Protein AF-A0A9W7MF02-F1 (afdb_monomer_lite)

Foldseek 3Di:
DDDDDPCPVVVVDDPVNDDDPDDPDDPDDPVNVDDDDDDDDDDDDDDDDDPDPDDDDDDDPPDPPPPDDPVVVVVVVVVVVVVVD

Radius of gyration: 33.89 Å; chains: 1; bounding box: 73×44×71 Å

Sequence (85 aa):
MTPVQPGSLLQLVTTEYLPPAEAPNPYLTEADVVEPPLPPVAAKTPTSTLSGTASAPRSPNGQPKVTTSVIAPLMAVLLAVYLLF

Organism: Hibiscus trionum (NCBI:txid183268)

Secondary structure (DSSP, 8-state):
-PPPPTTTTGGG--GGGSPPSSPPPPS--HHHH-PPPPPP-PPPP--------PPPP------------SHHHHHHHHHHHHHH-

Structure (mmCIF, N/CA/C/O backbone):
data_AF-A0A9W7MF02-F1
#
_entry.id   AF-A0A9W7MF02-F1
#
loop_
_atom_site.group_PDB
_atom_site.id
_atom_site.type_symbol
_atom_site.label_atom_id
_atom_site.label_alt_id
_atom_site.label_comp_id
_atom_site.label_asym_id
_atom_site.label_entity_id
_atom_site.label_seq_id
_atom_site.pdbx_PDB_ins_code
_atom_site.Cartn_x
_atom_site.Cartn_y
_atom_site.Cartn_z
_atom_site.occupancy
_atom_site.B_iso_or_equiv
_atom_site.auth_seq_id
_atom_site.auth_comp_id
_atom_site.auth_asym_id
_atom_site.auth_atom_id
_atom_site.pdbx_PDB_model_num
ATOM 1 N N . MET A 1 1 ? -23.298 -0.437 31.150 1.00 78.38 1 MET A N 1
ATOM 2 C CA . MET A 1 1 ? -23.067 -0.737 29.722 1.00 78.38 1 MET A CA 1
ATOM 3 C C . MET A 1 1 ? -21.982 -1.788 29.631 1.00 78.38 1 MET A C 1
ATOM 5 O O . MET A 1 1 ? -20.987 -1.653 30.330 1.00 78.38 1 MET A O 1
ATOM 9 N N . THR A 1 2 ? -22.192 -2.844 28.853 1.00 85.44 2 THR A N 1
ATOM 10 C CA . THR A 1 2 ? -21.168 -3.868 28.610 1.00 85.44 2 THR A CA 1
ATOM 11 C C . THR A 1 2 ? -20.264 -3.427 27.461 1.00 85.44 2 THR A C 1
ATOM 13 O O . THR A 1 2 ? -20.784 -2.957 26.447 1.00 85.44 2 THR A O 1
ATOM 16 N N . PRO A 1 3 ? -18.933 -3.549 27.595 1.00 86.94 3 PRO A N 1
ATOM 17 C CA . PRO A 1 3 ? -18.015 -3.202 26.524 1.00 86.94 3 PRO A CA 1
ATOM 18 C C . PRO A 1 3 ? -18.210 -4.133 25.327 1.00 86.94 3 PRO A C 1
ATOM 20 O O . PRO A 1 3 ? -18.444 -5.336 25.466 1.00 86.94 3 PRO A O 1
ATOM 23 N N . VAL A 1 4 ? -18.116 -3.544 24.143 1.00 87.94 4 VAL A N 1
ATOM 24 C CA . VAL A 1 4 ? -18.214 -4.252 22.871 1.00 87.94 4 VAL A CA 1
ATOM 25 C C . VAL A 1 4 ? -16.922 -5.044 22.643 1.00 87.94 4 VAL A C 1
ATOM 27 O O . VAL A 1 4 ? -15.828 -4.539 22.896 1.00 87.94 4 VAL A O 1
ATOM 30 N N . GLN A 1 5 ? -17.043 -6.298 22.196 1.00 93.38 5 GLN A N 1
ATOM 31 C CA . GLN A 1 5 ? -15.882 -7.154 21.939 1.00 93.38 5 GLN A CA 1
ATOM 32 C C . GLN A 1 5 ? -15.070 -6.620 20.747 1.00 93.38 5 GLN A C 1
ATOM 34 O O . GLN A 1 5 ? -15.674 -6.181 19.759 1.00 93.38 5 GLN A O 1
ATOM 39 N N . PRO A 1 6 ? -13.727 -6.676 20.785 1.00 92.44 6 PRO A N 1
ATOM 40 C CA . PRO A 1 6 ? -12.898 -6.311 19.640 1.00 92.44 6 PRO A CA 1
ATOM 41 C C . PRO A 1 6 ? -13.336 -7.051 18.369 1.00 92.44 6 PRO A C 1
ATOM 43 O O . PRO A 1 6 ? -13.620 -8.245 18.404 1.00 92.44 6 PRO A O 1
ATOM 46 N N . GLY A 1 7 ? -13.426 -6.340 17.245 1.00 90.50 7 GLY A N 1
ATOM 47 C CA . GLY A 1 7 ? -13.778 -6.932 15.948 1.00 90.50 7 GLY A CA 1
ATOM 48 C C . GLY A 1 7 ? -15.263 -7.253 15.731 1.00 90.50 7 GLY A C 1
ATOM 49 O O . GLY A 1 7 ? -15.640 -7.571 14.609 1.00 90.50 7 GLY A O 1
ATOM 50 N N . SER A 1 8 ? -16.135 -7.106 16.731 1.00 92.38 8 SER A N 1
ATOM 51 C CA . SER A 1 8 ? -17.587 -7.326 16.562 1.00 92.38 8 SER A CA 1
ATOM 52 C C . SER A 1 8 ? -18.237 -6.407 15.517 1.00 92.38 8 SER A C 1
ATOM 54 O O . SER A 1 8 ? -19.194 -6.803 14.862 1.00 92.38 8 SER A O 1
ATOM 56 N N . LEU A 1 9 ? -17.680 -5.215 15.282 1.00 88.75 9 LEU A N 1
ATOM 57 C CA . LEU A 1 9 ? -18.131 -4.336 14.198 1.00 88.75 9 LEU A CA 1
ATOM 58 C C . LEU A 1 9 ? -17.817 -4.891 12.802 1.00 88.75 9 LEU A C 1
ATOM 60 O O . LEU A 1 9 ? -18.575 -4.637 11.872 1.00 88.75 9 LEU A O 1
ATOM 64 N N . LEU A 1 10 ? -16.748 -5.678 12.646 1.00 90.31 10 LEU A N 1
ATOM 65 C CA . LEU A 1 10 ? -16.403 -6.288 11.357 1.00 90.31 10 LEU A CA 1
ATOM 66 C C . LEU A 1 10 ? -17.430 -7.343 10.931 1.00 90.31 10 LEU A C 1
ATOM 68 O O . LEU A 1 10 ? -17.613 -7.562 9.742 1.00 90.31 10 LEU A O 1
ATOM 72 N N . GLN A 1 11 ? -18.142 -7.952 11.885 1.00 89.38 11 GLN A N 1
ATOM 73 C CA . GLN A 1 11 ? -19.207 -8.922 11.602 1.00 89.38 11 GLN A CA 1
ATOM 74 C C . GLN A 1 11 ? -20.448 -8.277 10.966 1.00 89.38 11 GLN A C 1
ATOM 76 O O . GLN A 1 11 ? -21.265 -8.980 10.381 1.00 89.38 11 GLN A O 1
ATOM 81 N N . LEU A 1 12 ? -20.596 -6.953 11.081 1.00 91.62 12 LEU A N 1
ATOM 82 C CA . LEU A 1 12 ? -21.696 -6.192 10.483 1.00 91.62 12 LEU A CA 1
ATOM 83 C C . LEU A 1 12 ? -21.373 -5.705 9.060 1.00 91.62 12 LEU A C 1
ATOM 85 O O . LEU A 1 12 ? -22.263 -5.203 8.376 1.00 91.62 12 LEU A O 1
ATOM 89 N N . VAL A 1 13 ? -20.117 -5.821 8.614 1.00 92.19 13 VAL A N 1
ATOM 90 C CA . VAL A 1 13 ? -19.685 -5.388 7.279 1.00 92.19 13 VAL A CA 1
ATOM 91 C C . VAL A 1 13 ? -20.152 -6.418 6.252 1.00 92.19 13 VAL A C 1
ATOM 93 O O . VAL A 1 13 ? -19.753 -7.580 6.302 1.00 92.19 13 VAL A O 1
ATOM 96 N N . THR A 1 14 ? -21.011 -6.005 5.319 1.00 92.94 14 THR A N 1
ATOM 97 C CA . THR A 1 14 ? -21.446 -6.862 4.207 1.00 92.94 14 THR A CA 1
ATOM 98 C C . THR A 1 14 ? -20.400 -6.879 3.090 1.00 92.94 14 THR A C 1
ATOM 100 O O . THR A 1 14 ? -19.526 -6.015 3.028 1.00 92.94 14 THR A O 1
ATOM 103 N N . THR A 1 15 ? -20.491 -7.856 2.185 1.00 89.06 15 THR A N 1
ATOM 104 C CA . THR A 1 15 ? -19.550 -8.030 1.062 1.00 89.06 15 THR A CA 1
ATOM 105 C C . THR A 1 15 ? -19.414 -6.788 0.185 1.00 89.06 15 THR A C 1
ATOM 107 O O . THR A 1 15 ? -18.318 -6.498 -0.274 1.00 89.06 15 THR A O 1
ATOM 110 N N . GLU A 1 16 ? -20.494 -6.021 0.023 1.00 90.50 16 GLU A N 1
ATOM 111 C CA . GLU A 1 16 ? -20.526 -4.780 -0.765 1.00 90.50 16 GLU A CA 1
ATOM 112 C C . GLU A 1 16 ? -19.647 -3.658 -0.187 1.00 90.50 16 GLU A C 1
ATOM 114 O O . GLU A 1 16 ? -19.275 -2.728 -0.897 1.00 90.50 16 GLU A O 1
ATOM 119 N N . TYR A 1 17 ? -19.324 -3.728 1.107 1.00 91.00 17 TYR A N 1
ATOM 120 C CA . TYR A 1 17 ? -18.470 -2.755 1.794 1.00 91.00 17 TYR A CA 1
ATOM 121 C C . TYR A 1 17 ? -17.055 -3.278 2.044 1.00 91.00 17 TYR A C 1
ATOM 123 O O . TYR A 1 17 ? -16.227 -2.557 2.609 1.00 91.00 17 TYR A O 1
ATOM 131 N N . LEU A 1 18 ? -16.762 -4.521 1.655 1.00 90.12 18 LEU A N 1
ATOM 132 C CA . LEU A 1 18 ? -15.401 -5.029 1.689 1.00 90.12 18 LEU A CA 1
ATOM 133 C C . LEU A 1 18 ? -14.602 -4.442 0.520 1.00 90.12 18 LEU A C 1
ATOM 135 O O . LEU A 1 18 ? -15.155 -4.197 -0.554 1.00 90.12 18 LEU A O 1
ATOM 139 N N . PRO A 1 19 ? -13.292 -4.212 0.704 1.00 88.62 19 PRO A N 1
ATOM 140 C CA . PRO A 1 19 ? -12.442 -3.870 -0.420 1.00 88.62 19 PRO A CA 1
ATOM 141 C C . PRO A 1 19 ? -12.474 -5.005 -1.457 1.00 88.62 19 PRO A C 1
ATOM 143 O O . PRO A 1 19 ? -12.669 -6.169 -1.086 1.00 88.62 19 PRO A O 1
ATOM 146 N N . PRO A 1 20 ? -12.246 -4.694 -2.744 1.00 88.62 20 PRO A N 1
ATOM 147 C CA . PRO A 1 20 ? -12.069 -5.717 -3.763 1.00 88.62 20 PRO A CA 1
ATOM 148 C C . PRO A 1 20 ? -11.030 -6.751 -3.321 1.00 88.62 20 PRO A C 1
ATOM 150 O O . PRO A 1 20 ? -9.946 -6.397 -2.859 1.00 88.62 20 PRO A O 1
ATOM 153 N N . ALA A 1 21 ? -11.376 -8.033 -3.451 1.00 87.06 21 ALA A N 1
ATOM 154 C CA . ALA A 1 21 ? -10.468 -9.130 -3.117 1.00 87.06 21 ALA A CA 1
ATOM 155 C C . ALA A 1 21 ? -9.345 -9.299 -4.156 1.00 87.06 21 ALA A C 1
ATOM 157 O O . ALA A 1 21 ? -8.335 -9.945 -3.880 1.00 87.06 21 ALA A O 1
ATOM 158 N N . GLU A 1 22 ? -9.536 -8.746 -5.354 1.00 86.50 22 GLU A N 1
ATOM 159 C CA . GLU A 1 22 ? -8.557 -8.781 -6.431 1.00 86.50 22 GLU A CA 1
ATOM 160 C C . GLU A 1 22 ? -7.440 -7.759 -6.193 1.00 86.50 22 GLU A C 1
ATOM 162 O O . GLU A 1 22 ? -7.661 -6.668 -5.659 1.00 86.50 22 GLU A O 1
ATOM 167 N N . ALA A 1 23 ? -6.222 -8.123 -6.594 1.00 85.62 23 ALA A N 1
ATOM 168 C CA . ALA A 1 23 ? -5.102 -7.200 -6.562 1.00 85.62 23 ALA A CA 1
ATOM 169 C C . ALA A 1 23 ? -5.354 -6.016 -7.517 1.00 85.62 23 ALA A C 1
ATOM 171 O O . ALA A 1 23 ? -6.039 -6.168 -8.529 1.00 85.62 23 ALA A O 1
ATOM 172 N N . PRO A 1 24 ? -4.773 -4.837 -7.246 1.00 85.50 24 PRO A N 1
ATOM 173 C CA . PRO A 1 24 ? -4.780 -3.750 -8.212 1.00 85.50 24 PRO A CA 1
ATOM 174 C C . PRO A 1 24 ? -4.179 -4.202 -9.546 1.00 85.50 24 PRO A C 1
ATOM 176 O O . PRO A 1 24 ? -3.167 -4.908 -9.562 1.00 85.50 24 PRO A O 1
ATOM 179 N N . ASN A 1 25 ? -4.768 -3.748 -10.654 1.00 82.75 25 ASN A N 1
ATOM 180 C CA . ASN A 1 25 ? -4.205 -3.996 -11.977 1.00 82.75 25 ASN A CA 1
ATOM 181 C C . ASN A 1 25 ? -2.753 -3.494 -12.037 1.00 82.75 25 ASN A C 1
ATOM 183 O O . ASN A 1 25 ? -2.473 -2.386 -11.561 1.00 82.75 25 ASN A O 1
ATOM 187 N N . PRO A 1 26 ? -1.825 -4.276 -12.616 1.00 79.75 26 PRO A N 1
ATOM 188 C CA . PRO A 1 26 ? -0.451 -3.836 -12.769 1.00 79.75 26 PRO A CA 1
ATOM 189 C C . PRO A 1 26 ? -0.407 -2.589 -13.656 1.00 79.75 26 PRO A C 1
ATOM 191 O O . PRO A 1 26 ? -1.029 -2.537 -14.714 1.00 79.75 26 PRO A O 1
ATOM 194 N N . TYR A 1 27 ? 0.337 -1.575 -13.212 1.00 82.44 27 TYR A N 1
ATOM 195 C CA . TYR A 1 27 ? 0.549 -0.346 -13.982 1.00 82.44 27 TYR A CA 1
ATOM 196 C C . TYR A 1 27 ? 1.510 -0.540 -15.158 1.00 82.44 27 TYR A C 1
ATOM 198 O O . TYR A 1 27 ? 1.511 0.275 -16.074 1.00 82.44 27 TYR A O 1
ATOM 206 N N . LEU A 1 28 ? 2.346 -1.581 -15.101 1.00 84.00 28 LEU A N 1
ATOM 207 C CA . LEU A 1 28 ? 3.363 -1.857 -16.106 1.00 84.00 28 LEU A CA 1
ATOM 208 C C . LEU A 1 28 ? 2.780 -2.732 -17.210 1.00 84.00 28 LEU A C 1
ATOM 210 O O . LEU A 1 28 ? 2.198 -3.785 -16.947 1.00 84.00 28 LEU A O 1
ATOM 214 N N . THR A 1 29 ? 2.968 -2.290 -18.442 1.00 84.00 29 THR A N 1
ATOM 215 C CA . THR A 1 29 ? 2.690 -3.050 -19.655 1.00 84.00 29 THR A CA 1
ATOM 216 C C . THR A 1 29 ? 3.951 -3.779 -20.114 1.00 84.00 29 THR A C 1
ATOM 218 O O . THR A 1 29 ? 5.060 -3.424 -19.721 1.00 84.00 29 THR A O 1
ATOM 221 N N . GLU A 1 30 ? 3.817 -4.774 -20.993 1.00 80.69 30 GLU A N 1
ATOM 222 C CA . GLU A 1 30 ? 4.981 -5.453 -21.592 1.00 80.69 30 GLU A CA 1
ATOM 223 C C . GLU A 1 30 ? 5.954 -4.455 -22.244 1.00 80.69 30 GLU A C 1
ATOM 225 O O . GLU A 1 30 ? 7.165 -4.629 -22.181 1.00 80.69 30 GLU A O 1
ATOM 230 N N . ALA A 1 31 ? 5.443 -3.354 -22.802 1.00 81.38 31 ALA A N 1
ATOM 231 C CA . ALA A 1 31 ? 6.272 -2.300 -23.379 1.00 81.38 31 ALA A CA 1
ATOM 232 C C . ALA A 1 31 ? 7.104 -1.529 -22.335 1.00 81.38 31 ALA A C 1
ATOM 234 O O . ALA A 1 31 ? 8.154 -0.998 -22.685 1.00 81.38 31 ALA A O 1
ATOM 235 N N . ASP A 1 32 ? 6.666 -1.482 -21.073 1.00 83.75 32 ASP A N 1
ATOM 236 C CA . ASP A 1 32 ? 7.413 -0.855 -19.973 1.00 83.75 32 ASP A CA 1
ATOM 237 C C . ASP A 1 32 ? 8.509 -1.775 -19.412 1.00 83.75 32 ASP A C 1
ATOM 239 O O . ASP A 1 32 ? 9.412 -1.314 -18.714 1.00 83.75 32 ASP A O 1
ATOM 243 N N . VAL A 1 33 ? 8.424 -3.081 -19.690 1.00 83.19 33 VAL A N 1
ATOM 244 C CA . VAL A 1 33 ? 9.345 -4.105 -19.169 1.00 83.19 33 VAL A CA 1
ATOM 245 C C . VAL A 1 33 ? 10.348 -4.562 -20.230 1.00 83.19 33 VAL A C 1
ATOM 247 O O . VAL A 1 33 ? 11.479 -4.921 -19.901 1.00 83.19 33 VAL A O 1
ATOM 250 N N . VAL A 1 34 ? 9.960 -4.556 -21.504 1.00 87.38 34 VAL A N 1
ATOM 251 C CA . VAL A 1 34 ? 10.805 -5.029 -22.602 1.00 87.38 34 VAL A CA 1
ATOM 252 C C . VAL A 1 34 ? 11.806 -3.946 -23.004 1.00 87.38 34 VAL A C 1
ATOM 254 O O . VAL A 1 34 ? 11.457 -2.938 -23.614 1.00 87.38 34 VAL A O 1
ATOM 257 N N . GLU A 1 35 ? 13.084 -4.187 -22.709 1.00 83.81 35 GLU A N 1
ATOM 258 C CA . GLU A 1 35 ? 14.179 -3.356 -23.209 1.00 83.81 35 GLU A CA 1
ATOM 259 C C . GLU A 1 35 ? 14.471 -3.686 -24.689 1.00 83.81 35 GLU A C 1
ATOM 261 O O . GLU A 1 35 ? 14.523 -4.866 -25.064 1.00 83.81 35 GLU A O 1
ATOM 266 N N . PRO A 1 36 ? 14.674 -2.678 -25.561 1.00 85.75 36 PRO A N 1
ATOM 267 C CA . PRO A 1 36 ? 15.147 -2.920 -26.918 1.00 85.75 36 PRO A CA 1
ATOM 268 C C . PRO A 1 36 ? 16.545 -3.566 -26.916 1.00 85.75 36 PRO A C 1
ATOM 270 O O . PRO A 1 36 ? 17.324 -3.382 -25.981 1.00 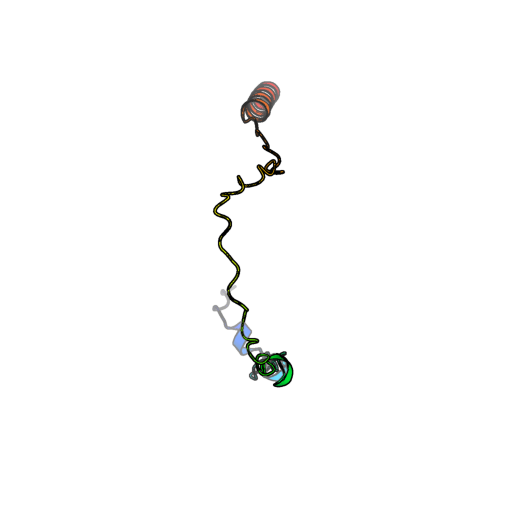85.75 36 PRO A O 1
ATOM 273 N N . PRO A 1 37 ? 16.914 -4.302 -27.980 1.00 86.94 37 PRO A N 1
ATOM 274 C CA . PRO A 1 37 ? 18.234 -4.912 -28.069 1.00 86.94 37 PRO A CA 1
ATOM 275 C C . PRO A 1 37 ? 19.341 -3.852 -28.038 1.00 86.94 37 PRO A C 1
ATOM 277 O O . PRO A 1 37 ? 19.218 -2.779 -28.635 1.00 86.94 37 PRO A O 1
ATOM 280 N N . LEU A 1 38 ? 20.454 -4.187 -27.381 1.00 86.81 38 LEU A N 1
ATOM 281 C CA . LEU A 1 38 ? 21.626 -3.320 -27.331 1.00 86.81 38 LEU A CA 1
ATOM 282 C C . LEU A 1 38 ? 22.178 -3.056 -28.745 1.00 86.81 38 LEU A C 1
ATOM 284 O O . LEU A 1 38 ? 22.206 -3.969 -29.579 1.00 86.81 38 LEU A O 1
ATOM 288 N N . PRO A 1 39 ? 22.655 -1.830 -29.029 1.00 87.06 39 PRO A N 1
ATOM 289 C CA . PRO A 1 39 ? 23.258 -1.520 -30.316 1.00 87.06 39 PRO A CA 1
ATOM 290 C C . PRO A 1 39 ? 24.533 -2.355 -30.546 1.00 87.06 39 PRO A C 1
ATOM 292 O O . PRO A 1 39 ? 25.246 -2.673 -29.588 1.00 87.06 39 PRO A O 1
ATOM 295 N N . PRO A 1 40 ? 24.873 -2.682 -31.807 1.00 85.06 40 PRO A N 1
ATOM 296 C CA . PRO A 1 40 ? 26.107 -3.389 -32.130 1.00 85.06 40 PRO A CA 1
ATOM 297 C C . PRO A 1 40 ? 27.347 -2.652 -31.610 1.00 85.06 40 PRO A C 1
ATOM 299 O O . PRO A 1 40 ? 27.489 -1.440 -31.781 1.00 85.06 40 PRO A O 1
ATOM 302 N N . VAL A 1 41 ? 28.278 -3.396 -31.010 1.00 82.81 41 VAL A N 1
ATOM 303 C CA . VAL A 1 41 ? 29.546 -2.842 -30.522 1.00 82.81 41 VAL A CA 1
ATOM 304 C C . VAL A 1 41 ? 30.421 -2.454 -31.715 1.00 82.81 41 VAL A C 1
ATOM 306 O O . VAL A 1 41 ? 30.870 -3.312 -32.474 1.00 82.81 41 VAL A O 1
ATOM 309 N N . ALA A 1 42 ? 30.695 -1.159 -31.876 1.00 81.06 42 ALA A N 1
ATOM 310 C CA . ALA A 1 42 ? 31.669 -0.682 -32.851 1.00 81.06 42 ALA A CA 1
ATOM 311 C C . ALA A 1 42 ? 33.099 -0.999 -32.378 1.00 81.06 42 ALA A C 1
ATOM 313 O O . ALA A 1 42 ? 33.458 -0.736 -31.227 1.00 81.06 42 ALA A O 1
ATOM 314 N N . ALA A 1 43 ? 33.938 -1.534 -33.269 1.00 77.69 43 ALA A N 1
ATOM 315 C CA . ALA A 1 43 ? 35.351 -1.752 -32.977 1.00 77.69 43 ALA A CA 1
ATOM 316 C C . ALA A 1 43 ? 36.056 -0.401 -32.768 1.00 77.69 43 ALA A C 1
ATOM 318 O O . ALA A 1 43 ? 36.120 0.432 -33.673 1.00 77.69 43 ALA A O 1
ATOM 319 N N . LYS A 1 44 ? 36.590 -0.179 -31.564 1.00 71.19 44 LYS A N 1
ATOM 320 C CA . LYS A 1 44 ? 37.381 1.013 -31.248 1.00 71.19 44 LYS A CA 1
ATOM 321 C C . LYS A 1 44 ? 38.774 0.857 -31.858 1.00 71.19 44 LYS A C 1
ATOM 323 O O . LYS A 1 44 ? 39.468 -0.117 -31.572 1.00 71.19 44 LYS A O 1
ATOM 328 N N . THR A 1 45 ? 39.198 1.813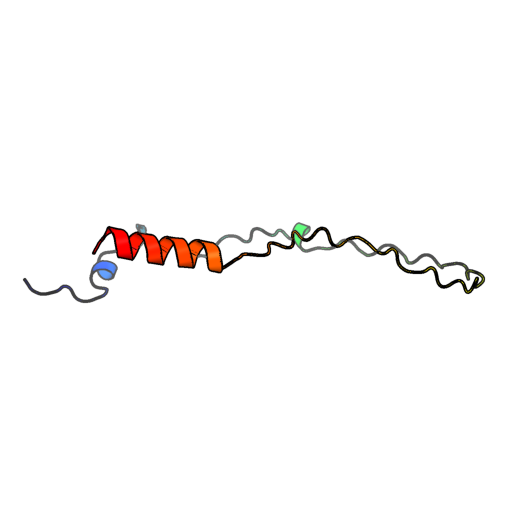 -32.682 1.00 69.62 45 THR A N 1
ATOM 329 C CA . THR A 1 45 ? 40.591 1.890 -33.137 1.00 69.62 45 THR A CA 1
ATOM 330 C C . THR A 1 45 ? 41.519 2.053 -31.926 1.00 69.62 45 THR A C 1
ATOM 332 O O . THR A 1 45 ? 41.171 2.778 -30.986 1.00 69.62 45 THR A O 1
ATOM 335 N N . PRO A 1 46 ? 42.689 1.386 -31.896 1.00 62.09 46 PRO A N 1
ATOM 336 C CA . PRO A 1 46 ? 43.621 1.532 -30.788 1.00 62.09 46 PRO A CA 1
ATOM 337 C C . PRO A 1 46 ? 44.064 2.995 -30.700 1.00 62.09 46 PRO A C 1
ATOM 339 O O . PRO A 1 46 ? 44.712 3.531 -31.597 1.00 62.09 46 PRO A O 1
ATOM 342 N N . THR A 1 47 ? 43.663 3.663 -29.620 1.00 59.00 47 THR A N 1
ATOM 343 C CA . THR A 1 47 ? 44.133 5.007 -29.295 1.00 59.00 47 THR A CA 1
ATOM 344 C C . THR A 1 47 ? 45.583 4.896 -28.842 1.00 59.00 47 THR A C 1
ATOM 346 O O . THR A 1 47 ? 45.869 4.205 -27.866 1.00 59.00 47 THR A O 1
ATOM 349 N N . SER A 1 48 ? 46.490 5.566 -29.554 1.00 55.59 48 SER A N 1
ATOM 350 C CA . SER A 1 48 ? 47.867 5.756 -29.098 1.00 55.59 48 SER A CA 1
ATOM 351 C C . SER A 1 48 ? 47.845 6.403 -27.712 1.00 55.59 48 SER A C 1
ATOM 353 O O . SER A 1 48 ? 47.221 7.445 -27.506 1.00 55.59 48 SER A O 1
ATOM 355 N N . THR A 1 49 ? 48.472 5.742 -26.747 1.00 52.25 49 THR A N 1
ATOM 356 C CA . THR A 1 49 ? 48.561 6.165 -25.352 1.00 52.25 49 THR A CA 1
ATOM 357 C C . THR A 1 49 ? 49.351 7.465 -25.236 1.00 52.25 49 THR A C 1
ATOM 359 O O . THR A 1 49 ? 50.577 7.448 -25.327 1.00 52.25 49 THR A O 1
ATOM 362 N N . LEU A 1 50 ? 48.676 8.582 -24.959 1.00 54.16 50 LEU A N 1
ATOM 363 C CA . LEU A 1 50 ? 49.306 9.689 -24.242 1.00 54.16 50 LEU A CA 1
ATOM 364 C C .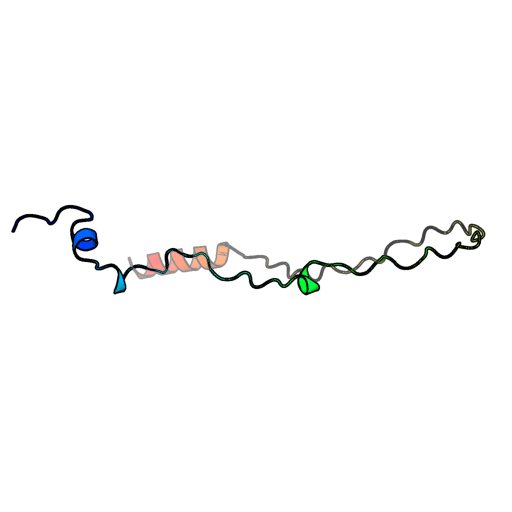 LEU A 1 50 ? 48.992 9.523 -22.756 1.00 54.16 50 LEU A C 1
ATOM 366 O O . LEU A 1 50 ? 47.890 9.812 -22.293 1.00 54.16 50 LEU A O 1
ATOM 370 N N . SER A 1 51 ? 49.981 9.017 -22.023 1.00 55.16 51 SER A N 1
ATOM 371 C CA . SER A 1 51 ? 50.003 8.997 -20.564 1.00 55.16 51 SER A CA 1
ATOM 372 C C . SER A 1 51 ? 50.012 10.431 -20.040 1.00 55.16 51 SER A C 1
ATOM 374 O O . SER A 1 51 ? 51.059 11.062 -19.937 1.00 55.16 51 SER A O 1
ATOM 376 N N . GLY A 1 52 ? 48.834 10.955 -19.726 1.00 59.41 52 GLY A N 1
ATOM 377 C CA . GLY A 1 52 ? 48.663 12.228 -19.042 1.00 59.41 52 GLY A CA 1
ATOM 378 C C . GLY A 1 52 ? 47.542 12.092 -18.029 1.00 59.41 52 GLY A C 1
ATOM 379 O O . GLY A 1 52 ? 46.371 12.182 -18.384 1.00 59.41 52 GLY A O 1
ATOM 380 N N . THR A 1 53 ? 47.890 11.839 -16.769 1.00 49.06 53 THR A N 1
ATOM 381 C CA . THR A 1 53 ? 46.931 11.849 -15.662 1.00 49.06 53 THR A CA 1
ATOM 382 C C . THR A 1 53 ? 46.412 13.276 -15.498 1.00 49.06 53 THR A C 1
ATOM 384 O O . THR A 1 53 ? 47.094 14.129 -14.934 1.00 49.06 53 THR A O 1
ATOM 387 N N . ALA A 1 54 ? 45.226 13.566 -16.029 1.00 66.31 54 ALA A N 1
ATOM 388 C CA . ALA A 1 54 ? 44.558 14.833 -15.772 1.00 66.31 54 ALA A CA 1
ATOM 389 C C . ALA A 1 54 ? 44.060 14.844 -14.319 1.00 66.31 54 ALA A C 1
ATOM 391 O O . ALA A 1 54 ? 43.304 13.963 -13.907 1.00 66.31 54 ALA A O 1
ATOM 392 N N . SER A 1 55 ? 44.503 15.828 -13.533 1.00 66.62 55 SER A N 1
ATOM 393 C CA . SER A 1 55 ? 44.032 16.024 -12.160 1.00 66.62 55 SER A CA 1
ATOM 394 C C . SER A 1 55 ? 42.522 16.258 -12.134 1.00 66.62 55 SER A C 1
ATOM 396 O O . SER A 1 55 ? 41.997 17.061 -12.905 1.00 66.62 55 SER A O 1
ATOM 398 N N . ALA A 1 56 ? 41.831 15.567 -11.224 1.00 61.22 56 ALA A N 1
ATOM 399 C CA . ALA A 1 56 ? 40.387 15.683 -11.065 1.00 61.22 56 ALA A CA 1
ATOM 400 C C . ALA A 1 56 ? 39.970 17.139 -10.761 1.00 61.22 56 ALA A C 1
ATOM 402 O O . ALA A 1 56 ? 40.618 17.802 -9.941 1.00 61.22 56 ALA A O 1
ATOM 403 N N . PRO A 1 57 ? 38.883 17.647 -11.372 1.00 61.97 57 PRO A N 1
ATOM 404 C CA . PRO A 1 57 ? 38.367 18.964 -11.043 1.00 61.97 57 PRO A CA 1
ATOM 405 C C . PRO A 1 57 ? 37.860 18.966 -9.597 1.00 61.97 57 PRO A C 1
ATOM 407 O O . PRO A 1 57 ? 37.012 18.163 -9.206 1.00 61.97 57 PRO A O 1
ATOM 410 N N . ARG A 1 58 ? 38.382 19.886 -8.784 1.00 62.94 58 ARG A N 1
ATOM 411 C CA . ARG A 1 58 ? 37.910 20.108 -7.416 1.00 62.94 58 ARG A CA 1
ATOM 412 C C . ARG A 1 58 ? 36.591 20.879 -7.479 1.00 62.94 58 ARG A C 1
ATOM 414 O O . ARG A 1 58 ? 36.594 22.105 -7.464 1.00 62.94 58 ARG A O 1
ATOM 421 N N . SER A 1 59 ? 35.471 20.166 -7.572 1.00 62.94 59 SER A N 1
ATOM 422 C CA . SER A 1 59 ? 34.153 20.783 -7.399 1.00 62.94 59 SER A CA 1
ATOM 423 C C . SER A 1 59 ? 34.028 21.304 -5.962 1.00 62.94 59 SER A C 1
ATOM 425 O O . SER A 1 59 ? 34.295 20.546 -5.025 1.00 62.94 59 SER A O 1
ATOM 427 N N . PRO A 1 60 ? 33.621 22.564 -5.734 1.00 65.56 60 PRO A N 1
ATOM 428 C CA . PRO A 1 60 ? 33.190 22.989 -4.412 1.00 65.56 60 PRO A CA 1
ATOM 429 C C . PRO A 1 60 ? 31.958 22.159 -4.032 1.00 65.56 60 PRO A C 1
ATOM 431 O O . PRO A 1 60 ? 30.991 22.105 -4.791 1.00 65.56 60 PRO A O 1
ATOM 434 N N . ASN A 1 61 ? 31.981 21.489 -2.878 1.00 65.94 61 ASN A N 1
ATOM 435 C CA . ASN A 1 61 ? 30.779 20.853 -2.348 1.00 65.94 61 ASN A CA 1
ATOM 436 C C . ASN A 1 61 ? 29.781 21.970 -2.023 1.00 65.94 61 ASN A C 1
ATOM 438 O O . ASN A 1 61 ? 29.957 22.682 -1.038 1.00 65.94 61 ASN A O 1
ATOM 442 N N . GLY A 1 62 ? 28.738 22.126 -2.843 1.00 62.62 62 GLY A N 1
ATOM 443 C CA . GLY A 1 62 ? 27.642 23.084 -2.643 1.00 62.62 62 GLY A CA 1
ATOM 444 C C . GLY A 1 62 ? 26.737 22.752 -1.453 1.00 62.62 62 GLY A C 1
ATOM 445 O O . GLY A 1 62 ? 25.588 23.177 -1.418 1.00 62.62 62 GLY A O 1
ATOM 446 N N . GLN A 1 63 ? 27.224 21.959 -0.498 1.00 67.19 63 GLN A N 1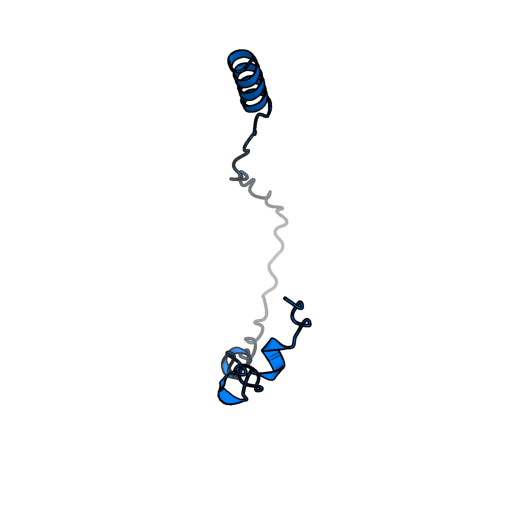
ATOM 447 C CA . GLN A 1 63 ? 26.475 21.574 0.681 1.00 67.19 63 GLN A CA 1
ATOM 448 C C . GLN A 1 63 ? 26.439 22.770 1.641 1.00 67.19 63 GLN A C 1
ATOM 450 O O . GLN A 1 63 ? 27.496 23.169 2.144 1.00 67.19 63 GLN A O 1
ATOM 455 N N . PRO A 1 64 ? 25.260 23.351 1.929 1.00 62.19 64 PRO A N 1
ATOM 456 C CA . PRO A 1 64 ? 25.154 24.362 2.963 1.00 62.19 64 PRO A CA 1
ATOM 457 C C . PRO A 1 64 ? 25.574 23.723 4.287 1.00 62.19 64 PRO A C 1
ATOM 459 O O . PRO A 1 64 ? 24.913 22.830 4.819 1.00 62.19 64 PRO A O 1
ATOM 462 N N . LYS A 1 65 ? 26.721 24.155 4.814 1.00 62.03 65 LYS A N 1
ATOM 463 C CA . LYS A 1 65 ? 27.181 23.763 6.142 1.00 62.03 65 LYS A CA 1
ATOM 464 C C . LYS A 1 65 ? 26.349 24.540 7.155 1.00 62.03 65 LYS A C 1
ATOM 466 O O . LYS A 1 65 ? 26.739 25.616 7.599 1.00 62.03 65 LYS A O 1
ATOM 471 N N . VAL A 1 66 ? 25.170 24.016 7.477 1.00 64.00 66 VAL A N 1
ATOM 472 C CA . VAL A 1 66 ? 24.327 24.569 8.537 1.00 64.00 66 VAL A CA 1
ATOM 473 C C . VAL A 1 66 ? 24.994 24.242 9.872 1.00 64.00 66 VAL A C 1
ATOM 475 O O . VAL A 1 66 ? 24.787 23.179 10.454 1.00 64.00 66 VAL A O 1
ATOM 478 N N . THR A 1 67 ? 25.846 25.148 10.349 1.00 62.72 67 THR A N 1
ATOM 479 C CA . THR A 1 67 ? 26.352 25.117 11.724 1.00 62.72 67 THR A CA 1
ATOM 480 C C . THR A 1 67 ? 25.193 25.499 12.643 1.00 62.72 67 THR A C 1
ATOM 482 O O . THR A 1 67 ? 24.990 26.669 12.957 1.00 62.72 67 THR A O 1
ATOM 485 N N . THR A 1 68 ? 24.380 24.517 13.027 1.00 64.25 68 THR A N 1
ATOM 486 C CA . THR A 1 68 ? 23.293 24.724 13.989 1.00 64.25 68 THR A CA 1
ATOM 487 C C . THR A 1 68 ? 23.912 24.946 15.370 1.00 64.25 68 THR A C 1
ATOM 489 O O . THR A 1 68 ? 24.490 24.027 15.946 1.00 64.25 68 THR A O 1
ATOM 492 N N . SER A 1 69 ? 23.843 26.174 15.893 1.00 68.94 69 SER A N 1
ATOM 493 C CA . SER A 1 69 ? 24.309 26.490 17.249 1.00 68.94 69 SER A CA 1
ATOM 494 C C . SER A 1 69 ? 23.218 26.167 18.268 1.00 68.94 69 SER A C 1
ATOM 496 O O . SER A 1 69 ? 22.168 26.803 18.284 1.00 68.94 69 SER A O 1
ATOM 498 N N . VAL A 1 70 ? 23.482 25.193 19.142 1.00 78.12 70 VAL A N 1
ATOM 499 C CA . VAL A 1 70 ? 22.567 24.772 20.223 1.00 78.12 70 VAL A CA 1
ATOM 500 C C . VAL A 1 70 ? 22.555 25.776 21.389 1.00 78.12 70 VAL A C 1
ATOM 502 O O . VAL A 1 70 ? 21.650 25.771 22.215 1.00 78.12 70 VAL A O 1
ATOM 505 N N . ILE A 1 71 ? 23.524 26.695 21.442 1.00 82.38 71 ILE A N 1
ATOM 506 C CA . ILE A 1 71 ? 23.681 27.652 22.547 1.00 82.38 71 ILE A CA 1
ATOM 507 C C . ILE A 1 71 ? 22.541 28.682 22.562 1.00 82.38 71 ILE A C 1
ATOM 509 O O . ILE A 1 71 ? 21.993 28.981 23.619 1.00 82.38 71 ILE A O 1
ATOM 513 N N . ALA A 1 72 ? 22.153 29.200 21.394 1.00 83.62 72 ALA A N 1
ATOM 514 C CA . ALA A 1 72 ? 21.101 30.211 21.286 1.00 83.62 72 ALA A CA 1
ATOM 515 C C . ALA A 1 72 ? 19.724 29.730 21.799 1.00 83.62 72 ALA A C 1
ATOM 517 O O . ALA A 1 72 ? 19.149 30.423 22.643 1.00 83.62 72 ALA A O 1
ATOM 518 N N . PRO A 1 73 ? 19.193 28.558 21.380 1.00 86.50 73 PRO A N 1
ATOM 519 C CA . PRO A 1 73 ? 17.928 28.066 21.925 1.00 86.50 73 PRO A CA 1
ATOM 520 C C . PRO A 1 73 ? 18.030 27.720 23.416 1.00 86.50 73 PRO A C 1
ATOM 522 O O . PRO A 1 73 ? 17.075 27.946 24.151 1.00 86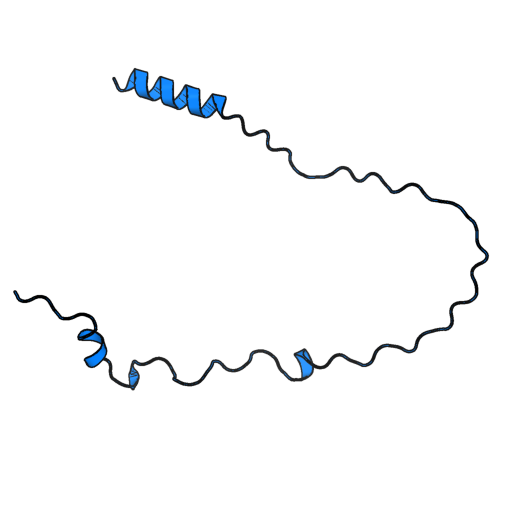.50 73 PRO A O 1
ATOM 525 N N . LEU A 1 74 ? 19.186 27.243 23.894 1.00 90.94 74 LEU A N 1
ATOM 526 C CA . LEU A 1 74 ? 19.380 26.922 25.311 1.00 90.94 74 LEU A CA 1
ATOM 527 C C . LEU A 1 74 ? 19.277 28.171 26.207 1.00 90.94 74 LEU A C 1
ATOM 529 O O . LEU A 1 74 ? 18.582 28.152 27.222 1.00 90.94 74 LEU A O 1
ATOM 533 N N . MET A 1 75 ? 19.922 29.271 25.807 1.00 94.06 75 MET A N 1
ATOM 534 C CA . MET A 1 75 ? 19.855 30.544 26.536 1.00 94.06 75 MET A CA 1
ATOM 535 C C . MET A 1 75 ? 18.443 31.137 26.526 1.00 94.06 75 MET A C 1
ATOM 537 O O . MET A 1 75 ? 18.001 31.681 27.536 1.00 94.06 75 MET A O 1
ATOM 541 N N . ALA A 1 76 ? 17.721 31.001 25.410 1.00 92.06 76 ALA A N 1
ATOM 542 C CA . ALA A 1 76 ? 16.339 31.457 25.307 1.00 92.06 76 ALA A CA 1
ATOM 543 C C . ALA A 1 76 ? 15.412 30.706 26.277 1.00 92.06 76 ALA A C 1
ATOM 545 O O . ALA A 1 76 ? 14.598 31.334 26.951 1.00 92.06 76 ALA A O 1
ATOM 546 N N . VAL A 1 77 ? 15.566 29.382 26.398 1.00 95.06 77 VAL A N 1
ATOM 547 C CA . VAL A 1 77 ? 14.788 28.573 27.351 1.00 95.06 77 VAL A CA 1
ATOM 548 C C . VAL A 1 77 ? 15.109 28.962 28.793 1.00 95.06 77 VAL A C 1
ATOM 550 O O . VAL A 1 77 ? 14.187 29.149 29.582 1.00 95.06 77 VAL A O 1
ATOM 553 N N . LEU A 1 78 ? 16.387 29.141 29.142 1.00 94.75 78 LEU A N 1
ATOM 554 C CA . LEU A 1 78 ? 16.782 29.555 30.493 1.00 94.75 78 LEU A CA 1
ATOM 555 C C . LEU A 1 78 ? 16.159 30.905 30.881 1.00 94.75 78 LEU A C 1
ATOM 557 O O . LEU A 1 78 ? 15.643 31.055 31.987 1.00 94.75 78 LEU A O 1
ATOM 561 N N . LEU A 1 79 ? 16.171 31.870 29.959 1.00 94.62 79 LEU A N 1
ATOM 562 C CA . LEU A 1 79 ? 15.580 33.186 30.181 1.00 94.62 79 LEU A CA 1
ATOM 563 C C . LEU A 1 79 ? 14.054 33.108 30.318 1.00 94.62 79 LEU A C 1
ATOM 565 O O . LEU A 1 79 ? 13.487 33.762 31.186 1.00 94.62 79 LEU A O 1
ATOM 569 N N . ALA A 1 80 ? 13.393 32.272 29.514 1.00 95.44 80 ALA A N 1
ATOM 570 C CA . ALA A 1 80 ? 11.956 32.042 29.625 1.00 95.44 80 ALA A CA 1
ATOM 571 C C . ALA A 1 80 ? 11.572 31.429 30.981 1.00 95.44 80 ALA A C 1
ATOM 573 O O . ALA A 1 80 ? 10.599 31.867 31.586 1.00 95.44 80 ALA A O 1
ATOM 574 N N . VAL A 1 81 ? 12.354 30.467 31.483 1.00 96.19 81 VAL A N 1
ATOM 575 C CA . VAL A 1 81 ? 12.154 29.890 32.823 1.00 96.19 81 VAL A CA 1
ATOM 576 C C . VAL A 1 81 ? 12.315 30.966 33.897 1.00 96.19 81 VAL A C 1
ATOM 578 O O . VAL A 1 81 ? 11.455 31.075 34.760 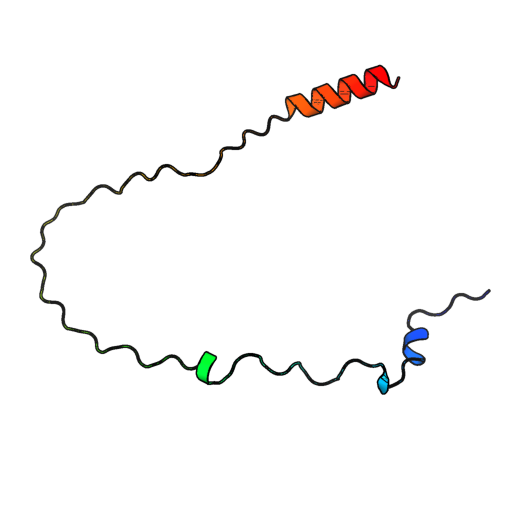1.00 96.19 81 VAL A O 1
ATOM 581 N N . TYR A 1 82 ? 13.347 31.808 33.817 1.00 94.62 82 TYR A N 1
ATOM 582 C CA . TYR A 1 82 ? 13.555 32.897 34.781 1.00 94.62 82 TYR A CA 1
ATOM 583 C C . TYR A 1 82 ? 12.441 33.956 34.780 1.00 94.62 82 TYR A C 1
ATOM 585 O O . TYR A 1 82 ? 12.209 34.599 35.791 1.00 94.62 82 TYR A O 1
ATOM 593 N N . LEU A 1 83 ? 11.765 34.179 33.652 1.00 94.50 83 LEU A N 1
ATOM 594 C CA . LEU A 1 83 ? 10.643 35.122 33.586 1.00 94.50 83 LEU A CA 1
ATOM 595 C C . LEU A 1 83 ? 9.313 34.510 34.051 1.00 94.50 83 LEU A C 1
ATOM 597 O O . LEU A 1 83 ? 8.385 35.251 34.366 1.00 94.50 83 LEU A O 1
ATOM 601 N N . LEU A 1 84 ? 9.197 33.180 34.032 1.00 91.12 84 LEU A N 1
ATOM 602 C CA . LEU A 1 84 ? 7.978 32.458 34.404 1.00 91.12 84 LEU A CA 1
ATOM 603 C C . LEU A 1 84 ? 7.901 32.158 35.913 1.00 91.12 84 LEU A C 1
ATOM 605 O O . LEU A 1 84 ? 6.800 31.972 36.432 1.00 91.12 84 LEU A O 1
ATOM 609 N N . PHE A 1 85 ? 9.049 32.085 36.590 1.00 81.00 85 PHE A N 1
ATOM 610 C CA . PHE A 1 85 ? 9.187 31.767 38.015 1.00 81.00 85 PHE A CA 1
ATOM 611 C C . PHE A 1 85 ? 9.832 32.922 38.778 1.00 81.00 85 PHE A C 1
ATOM 613 O O . PHE A 1 85 ? 9.417 33.146 39.937 1.00 81.00 85 PHE A O 1
#

pLDDT: mean 79.78, std 12.75, range [49.06, 96.19]